Protein AF-A0A4U0Q7Z7-F1 (afdb_monomer)

Mean predicted aligned error: 2.82 Å

Organism: NCBI:txid2571148

Sequence (61 aa):
MIAVHQLQPGDYVTEQIDGRAMRLDIIAIVPQGRQVEVTFRSPLGLSRANYLATACMAAQR

Structure (mmCIF, N/CA/C/O backbone):
data_AF-A0A4U0Q7Z7-F1
#
_entry.id   AF-A0A4U0Q7Z7-F1
#
loop_
_atom_site.group_PDB
_atom_site.id
_atom_site.type_symbol
_atom_site.label_atom_id
_atom_site.label_alt_id
_atom_site.label_comp_id
_atom_site.label_asym_id
_atom_site.label_entity_id
_atom_site.label_seq_id
_atom_site.pdbx_PDB_ins_code
_atom_site.Cartn_x
_atom_site.Cartn_y
_atom_site.Cartn_z
_atom_site.occupancy
_atom_site.B_iso_or_equiv
_atom_site.auth_seq_id
_atom_site.auth_comp_id
_atom_site.auth_asym_id
_atom_site.auth_atom_id
_atom_site.pdbx_PDB_model_num
ATOM 1 N N . MET A 1 1 ? 6.393 12.128 5.470 1.00 84.62 1 MET A N 1
ATOM 2 C CA . MET A 1 1 ? 6.098 10.864 6.175 1.00 84.62 1 MET A CA 1
ATOM 3 C C . MET A 1 1 ? 4.614 10.848 6.494 1.00 84.62 1 MET A C 1
ATOM 5 O O . MET A 1 1 ? 4.147 11.812 7.086 1.00 84.62 1 MET A O 1
ATOM 9 N N . ILE A 1 2 ? 3.891 9.818 6.058 1.00 91.50 2 ILE A N 1
ATOM 10 C CA . ILE A 1 2 ? 2.446 9.617 6.258 1.00 91.50 2 ILE A CA 1
ATOM 11 C C . ILE A 1 2 ? 2.275 8.355 7.110 1.00 91.50 2 ILE A C 1
ATOM 13 O O . ILE A 1 2 ? 3.001 7.381 6.897 1.00 91.50 2 ILE A O 1
ATOM 17 N N . ALA A 1 3 ? 1.367 8.365 8.087 1.00 94.00 3 ALA A N 1
ATOM 18 C CA . ALA A 1 3 ? 1.087 7.166 8.874 1.00 94.00 3 ALA A CA 1
ATOM 19 C C . ALA A 1 3 ? 0.371 6.114 8.010 1.00 94.00 3 ALA A C 1
ATOM 21 O O . ALA A 1 3 ? -0.473 6.466 7.191 1.00 94.00 3 ALA A O 1
ATOM 22 N N . VAL A 1 4 ? 0.661 4.825 8.198 1.00 93.94 4 VAL A N 1
ATOM 23 C CA . VAL A 1 4 ? 0.154 3.759 7.313 1.00 93.94 4 VAL A CA 1
ATOM 24 C C . VAL A 1 4 ? -1.374 3.729 7.254 1.00 93.94 4 VAL A C 1
ATOM 26 O O . VAL A 1 4 ? -1.940 3.554 6.181 1.00 93.94 4 VAL A O 1
ATOM 29 N N . HIS A 1 5 ? -2.061 3.968 8.372 1.00 93.00 5 HIS A N 1
ATOM 30 C CA . HIS A 1 5 ? -3.529 4.027 8.395 1.00 93.00 5 HIS A CA 1
ATOM 31 C C . HIS A 1 5 ? -4.137 5.215 7.623 1.00 93.00 5 HIS A C 1
ATOM 33 O O . HIS A 1 5 ? -5.352 5.264 7.457 1.00 93.00 5 HIS A O 1
ATOM 39 N N . GLN A 1 6 ? -3.323 6.184 7.196 1.00 94.25 6 GLN A N 1
ATOM 40 C CA . GLN A 1 6 ? -3.746 7.361 6.427 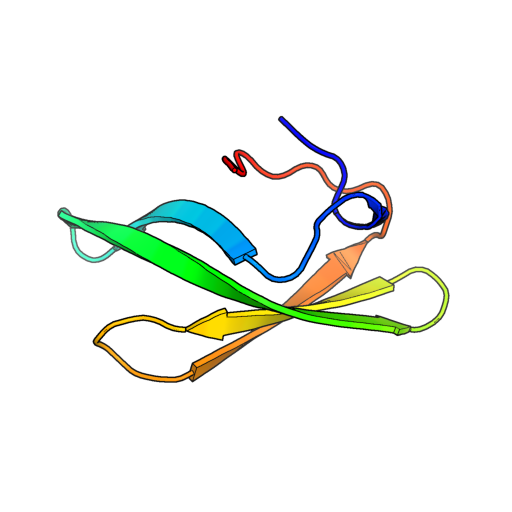1.00 94.25 6 GLN A CA 1
ATOM 41 C C . GLN A 1 6 ? -3.436 7.238 4.931 1.00 94.25 6 GLN A C 1
ATOM 43 O O . GLN A 1 6 ? -3.777 8.147 4.174 1.00 94.25 6 GLN A O 1
ATOM 48 N N . LEU A 1 7 ? -2.766 6.160 4.517 1.00 94.88 7 LEU A N 1
ATOM 49 C CA . LEU A 1 7 ? -2.481 5.894 3.112 1.00 94.88 7 LEU A CA 1
ATOM 50 C C . LEU A 1 7 ? -3.781 5.661 2.340 1.00 94.88 7 LEU A C 1
ATOM 52 O O . LEU A 1 7 ? -4.794 5.230 2.902 1.00 94.88 7 LEU A O 1
ATOM 56 N N . GLN A 1 8 ? -3.736 5.910 1.036 1.00 95.62 8 GLN A N 1
ATOM 57 C CA . GLN A 1 8 ? -4.845 5.674 0.121 1.00 95.62 8 GLN A CA 1
ATOM 58 C C . GLN A 1 8 ? -4.377 4.907 -1.121 1.00 95.62 8 GLN A C 1
ATOM 60 O O . GLN A 1 8 ? -3.235 5.069 -1.555 1.00 95.62 8 GLN A O 1
ATOM 65 N N . PRO A 1 9 ? -5.240 4.075 -1.735 1.00 96.50 9 PRO A N 1
ATOM 66 C CA . PRO A 1 9 ? -4.973 3.580 -3.077 1.00 96.50 9 PRO A CA 1
ATOM 67 C C . PRO A 1 9 ? -4.738 4.755 -4.035 1.00 96.50 9 PRO A C 1
ATOM 69 O O . PRO A 1 9 ? -5.533 5.693 -4.067 1.00 96.50 9 PRO A O 1
ATOM 72 N N . GLY A 1 10 ? -3.656 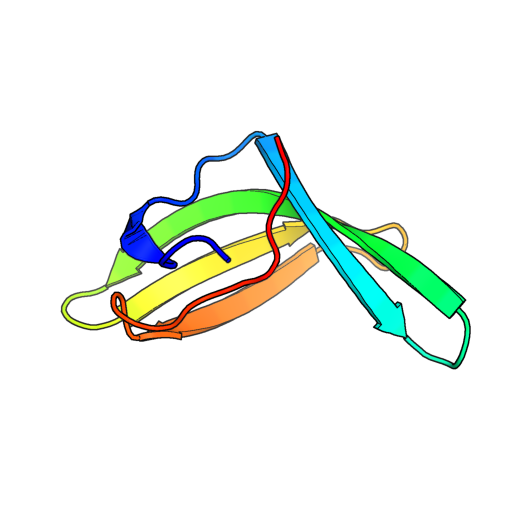4.699 -4.808 1.00 95.75 10 GLY A N 1
ATOM 73 C CA . GLY A 1 10 ? -3.188 5.800 -5.654 1.00 95.75 10 GLY A CA 1
ATOM 74 C C . GLY A 1 10 ? -1.940 6.499 -5.112 1.00 95.75 10 GLY A C 1
ATOM 75 O O . GLY A 1 10 ? -1.149 6.990 -5.917 1.00 95.75 10 GLY A O 1
ATOM 76 N N . ASP A 1 11 ? -1.710 6.456 -3.795 1.00 96.69 11 ASP A N 1
ATOM 77 C CA . ASP A 1 11 ? -0.432 6.869 -3.214 1.00 96.69 11 ASP A CA 1
ATOM 78 C C . ASP A 1 11 ? 0.703 5.971 -3.736 1.00 96.69 11 ASP A C 1
ATOM 80 O O . ASP A 1 11 ? 0.490 4.832 -4.166 1.00 96.69 11 ASP A O 1
ATOM 84 N N . TYR A 1 12 ? 1.941 6.447 -3.664 1.00 96.69 12 TYR A N 1
ATOM 85 C CA . TYR A 1 12 ? 3.114 5.651 -4.014 1.00 96.69 12 TYR A CA 1
ATOM 86 C C . TYR A 1 12 ? 4.297 5.933 -3.091 1.00 96.69 12 TYR A C 1
ATOM 88 O O . TYR A 1 12 ? 4.413 7.006 -2.502 1.00 96.69 12 TYR A O 1
ATOM 96 N N . VAL A 1 13 ? 5.210 4.971 -2.984 1.00 95.69 13 VAL A N 1
ATOM 97 C CA . VAL A 1 13 ? 6.517 5.154 -2.335 1.00 95.69 13 VAL A CA 1
ATOM 98 C C . VAL A 1 13 ? 7.629 4.955 -3.359 1.00 95.69 13 VAL A C 1
ATOM 100 O O . VAL A 1 13 ? 7.461 4.225 -4.336 1.00 95.69 13 VAL A O 1
ATOM 103 N N . THR A 1 14 ? 8.768 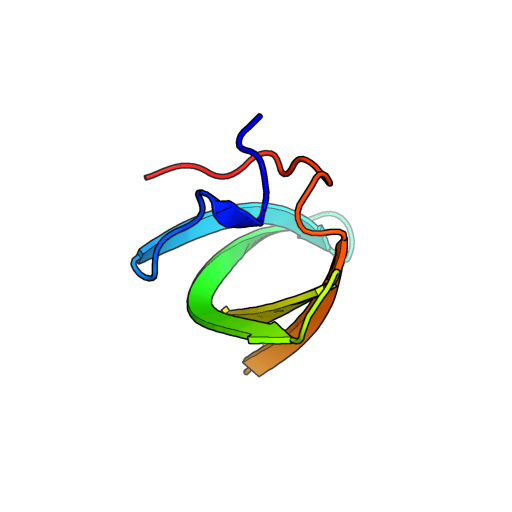5.614 -3.152 1.00 95.38 14 THR A N 1
ATOM 104 C CA . THR A 1 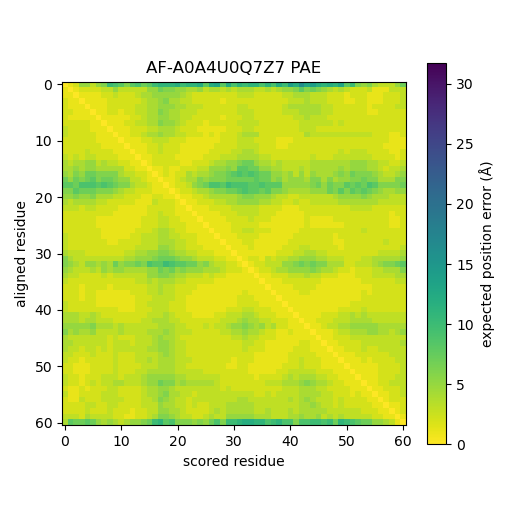14 ? 9.985 5.364 -3.936 1.00 95.38 14 THR A CA 1
ATOM 105 C C . THR A 1 14 ? 11.013 4.705 -3.034 1.00 95.38 14 THR A C 1
ATOM 107 O O . THR A 1 14 ? 11.437 5.310 -2.051 1.00 95.38 14 THR A O 1
ATOM 110 N N . GLU A 1 15 ? 11.425 3.489 -3.375 1.00 91.31 15 GLU A N 1
ATOM 111 C CA . GLU A 1 15 ? 12.432 2.740 -2.624 1.00 91.31 15 GLU A CA 1
ATOM 112 C C . GLU A 1 15 ? 13.648 2.416 -3.486 1.00 91.31 15 GLU A C 1
ATOM 114 O O . GLU A 1 15 ? 13.562 2.356 -4.710 1.00 91.31 15 GLU A O 1
ATOM 119 N N . GLN A 1 16 ? 14.800 2.223 -2.847 1.00 91.75 16 GLN A N 1
ATOM 120 C CA . GLN A 1 16 ? 16.001 1.736 -3.520 1.00 91.75 16 GLN A CA 1
ATOM 121 C C . GLN A 1 16 ? 15.997 0.211 -3.490 1.00 91.75 16 GLN A C 1
ATOM 123 O O . GLN A 1 16 ? 16.175 -0.388 -2.433 1.00 91.75 16 GLN A O 1
ATOM 128 N N . ILE A 1 17 ? 15.803 -0.408 -4.650 1.00 86.69 17 ILE A N 1
ATOM 129 C CA . ILE A 1 17 ? 15.796 -1.862 -4.823 1.00 86.69 17 ILE A CA 1
ATOM 130 C C . ILE A 1 17 ? 16.881 -2.196 -5.845 1.00 86.69 17 ILE A C 1
ATOM 132 O O . ILE A 1 17 ? 16.912 -1.623 -6.933 1.00 86.69 17 ILE A O 1
ATOM 136 N N . ASP A 1 18 ? 17.827 -3.054 -5.458 1.00 87.81 18 ASP A N 1
ATOM 137 C CA . ASP A 1 18 ? 19.003 -3.428 -6.261 1.00 87.81 18 ASP A CA 1
ATOM 138 C C . ASP A 1 18 ? 19.791 -2.221 -6.811 1.00 87.81 18 ASP A C 1
ATOM 140 O O . ASP A 1 18 ? 20.246 -2.195 -7.956 1.00 87.81 18 ASP A O 1
ATOM 144 N N . GLY A 1 19 ? 19.927 -1.176 -5.985 1.00 90.75 19 GLY A N 1
ATOM 145 C CA . GLY A 1 19 ? 20.642 0.056 -6.337 1.00 90.75 19 GLY A CA 1
ATOM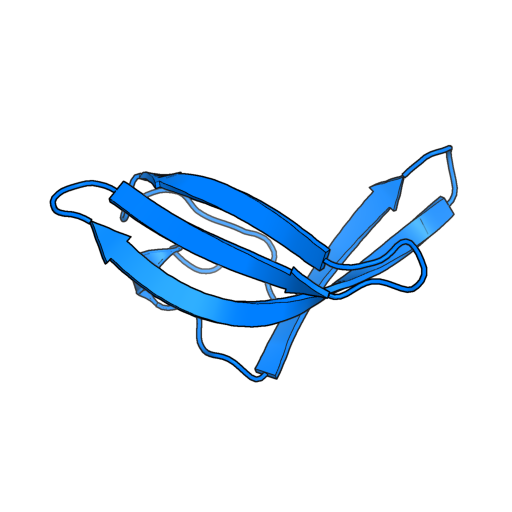 146 C C . GLY A 1 19 ? 19.902 0.967 -7.323 1.00 90.75 19 GLY A C 1
ATOM 147 O O . GLY A 1 19 ? 20.508 1.891 -7.868 1.00 90.75 19 GLY A O 1
ATOM 148 N N . ARG A 1 20 ? 18.612 0.717 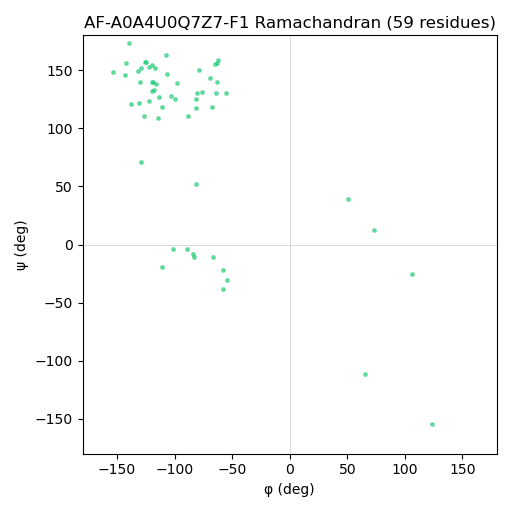-7.579 1.00 90.25 20 ARG A N 1
ATOM 149 C CA . ARG A 1 20 ? 17.761 1.555 -8.429 1.00 90.25 20 ARG A CA 1
ATOM 150 C C . ARG A 1 20 ? 16.575 2.095 -7.646 1.00 90.25 20 ARG A C 1
ATOM 152 O O . ARG A 1 20 ? 15.928 1.369 -6.895 1.00 90.25 20 ARG A O 1
ATOM 159 N N . ALA A 1 21 ? 16.237 3.358 -7.898 1.00 93.00 21 ALA A N 1
ATOM 160 C CA . ALA A 1 21 ? 14.989 3.932 -7.421 1.00 93.00 21 ALA A CA 1
ATOM 161 C C . ALA A 1 21 ? 13.818 3.262 -8.152 1.00 93.00 21 ALA A C 1
ATOM 163 O O . ALA A 1 21 ? 13.704 3.369 -9.374 1.00 93.00 21 ALA A O 1
ATOM 164 N N . MET A 1 22 ? 12.947 2.590 -7.409 1.00 93.94 22 MET A N 1
ATOM 165 C CA . MET A 1 22 ? 11.733 1.980 -7.924 1.00 93.94 22 MET A CA 1
ATOM 166 C C . MET A 1 22 ? 10.514 2.575 -7.232 1.00 93.94 22 MET A C 1
ATOM 168 O O . MET A 1 22 ? 10.446 2.671 -6.007 1.00 93.94 22 MET A O 1
ATOM 172 N N . ARG A 1 23 ? 9.530 2.954 -8.046 1.00 95.31 23 ARG A N 1
ATOM 173 C CA . ARG A 1 23 ? 8.210 3.364 -7.581 1.00 95.31 23 ARG A CA 1
ATOM 174 C C . ARG A 1 23 ? 7.363 2.130 -7.274 1.00 95.31 23 ARG A C 1
ATOM 176 O O . ARG A 1 23 ? 7.246 1.234 -8.111 1.00 95.31 23 ARG A O 1
ATOM 183 N N . LEU A 1 24 ? 6.758 2.119 -6.093 1.00 96.44 24 LEU A N 1
ATOM 184 C CA . LEU A 1 24 ? 5.785 1.131 -5.648 1.00 96.44 24 LEU A CA 1
ATOM 185 C C . LEU A 1 24 ? 4.438 1.839 -5.479 1.00 96.44 24 LEU A C 1
ATOM 187 O O . LEU A 1 24 ? 4.272 2.640 -4.559 1.00 96.44 24 LEU A O 1
ATOM 191 N N . ASP A 1 25 ? 3.488 1.565 -6.372 1.00 97.75 25 ASP A N 1
ATOM 192 C CA . ASP A 1 25 ? 2.132 2.108 -6.264 1.00 97.75 25 ASP A CA 1
ATOM 193 C C . ASP A 1 25 ? 1.359 1.343 -5.191 1.00 97.75 25 ASP A C 1
ATOM 195 O O . ASP A 1 25 ? 1.306 0.113 -5.227 1.00 97.75 25 ASP A O 1
ATOM 199 N N . ILE A 1 26 ? 0.700 2.046 -4.280 1.00 97.44 26 ILE A N 1
ATOM 200 C CA . ILE A 1 26 ? -0.231 1.447 -3.328 1.00 97.44 26 ILE A CA 1
ATOM 201 C C . ILE A 1 26 ? -1.569 1.264 -4.041 1.00 97.44 26 ILE A C 1
ATOM 203 O O . ILE A 1 26 ? -2.202 2.228 -4.468 1.00 97.44 26 ILE A O 1
ATOM 207 N N . ILE A 1 27 ? -2.007 0.014 -4.182 1.00 97.94 27 ILE A N 1
ATOM 208 C CA . ILE A 1 27 ? -3.237 -0.322 -4.918 1.00 97.94 27 ILE A CA 1
ATOM 209 C C . ILE A 1 27 ? -4.363 -0.828 -4.016 1.00 97.94 27 ILE A C 1
ATOM 211 O O . ILE A 1 27 ? -5.522 -0.807 -4.423 1.00 97.94 27 ILE A O 1
ATOM 215 N N . ALA A 1 28 ? -4.045 -1.282 -2.802 1.00 97.56 28 ALA A N 1
ATOM 216 C CA . ALA A 1 28 ? -5.038 -1.689 -1.815 1.00 97.56 28 ALA A CA 1
ATOM 217 C C . ALA A 1 28 ? -4.497 -1.537 -0.394 1.00 97.56 28 ALA A C 1
ATOM 219 O O . ALA A 1 28 ? -3.302 -1.710 -0.147 1.00 97.56 28 ALA A O 1
ATOM 220 N N . ILE A 1 29 ? -5.405 -1.233 0.532 1.00 96.94 29 ILE A N 1
ATOM 221 C CA . ILE A 1 29 ? -5.126 -1.045 1.954 1.00 96.94 29 ILE A CA 1
ATOM 222 C C . ILE A 1 29 ? -6.246 -1.730 2.724 1.00 96.94 29 ILE A C 1
ATOM 224 O O . ILE A 1 29 ? -7.417 -1.395 2.542 1.00 96.94 29 ILE A O 1
ATOM 228 N N . VAL A 1 30 ? -5.893 -2.695 3.569 1.00 97.31 30 VAL A N 1
ATOM 229 C CA . VAL A 1 30 ? -6.855 -3.504 4.320 1.00 97.31 30 VAL A CA 1
ATOM 230 C C . VAL A 1 30 ? -6.510 -3.444 5.810 1.00 97.31 30 VAL A C 1
ATOM 232 O O . VAL A 1 30 ? -5.486 -3.990 6.227 1.00 97.31 30 VAL A O 1
ATOM 235 N N . PRO A 1 31 ? -7.337 -2.791 6.645 1.00 95.00 31 PRO A N 1
ATOM 236 C CA . PRO A 1 31 ? -7.156 -2.806 8.092 1.00 95.00 31 PRO A CA 1
ATOM 237 C C . PRO A 1 31 ? -7.318 -4.221 8.668 1.00 95.00 31 PRO A C 1
ATOM 239 O O . PRO A 1 31 ? -8.312 -4.896 8.407 1.00 95.00 31 PRO A O 1
ATOM 242 N N . GLN A 1 32 ? -6.366 -4.651 9.495 1.00 94.50 32 GLN A N 1
ATOM 243 C CA . GLN A 1 32 ? -6.348 -5.940 10.194 1.00 94.50 32 GLN A CA 1
ATOM 244 C C . GLN A 1 32 ? -6.082 -5.714 11.693 1.00 94.50 32 GLN A C 1
ATOM 246 O O . GLN A 1 32 ? -5.004 -5.980 12.233 1.00 94.50 32 GLN A O 1
ATOM 251 N N . GLY A 1 33 ? -7.073 -5.157 12.393 1.00 91.19 33 GLY A N 1
ATOM 252 C CA . GLY A 1 33 ? -6.960 -4.827 13.816 1.00 91.19 33 GLY A CA 1
ATOM 253 C C . GLY A 1 33 ? -5.925 -3.727 14.075 1.00 91.19 33 GLY A C 1
ATOM 254 O O . GLY A 1 33 ? -6.144 -2.573 13.722 1.00 91.19 33 GLY A O 1
ATOM 255 N N . ARG A 1 34 ? -4.801 -4.073 14.720 1.00 93.25 34 ARG A N 1
ATOM 256 C CA . ARG A 1 34 ? -3.690 -3.128 14.981 1.00 93.25 34 ARG A CA 1
ATOM 257 C C . ARG A 1 34 ? -2.728 -2.983 13.800 1.00 93.25 34 ARG A C 1
ATOM 259 O O . ARG A 1 34 ? -1.860 -2.107 13.823 1.00 93.25 34 ARG A O 1
ATOM 266 N N . GLN A 1 35 ? -2.857 -3.856 12.808 1.00 96.88 35 GLN A N 1
ATOM 267 C CA . GLN A 1 35 ? -2.048 -3.847 11.604 1.00 96.88 35 GLN A CA 1
ATOM 268 C C . GLN A 1 35 ? -2.863 -3.378 10.404 1.00 96.88 35 GLN A C 1
ATOM 270 O O . GLN A 1 35 ? -4.092 -3.339 10.430 1.00 96.88 35 GLN A O 1
ATOM 275 N N . VAL A 1 36 ? -2.154 -2.999 9.354 1.00 97.25 36 VAL A N 1
ATOM 276 C CA . VAL A 1 36 ? -2.699 -2.634 8.056 1.00 97.25 36 VAL A CA 1
ATOM 277 C C . VAL A 1 36 ? -1.907 -3.408 7.014 1.00 97.25 36 VAL A C 1
ATOM 279 O O . VAL A 1 36 ? -0.681 -3.285 6.951 1.00 97.25 36 VAL A O 1
ATOM 282 N N . GLU A 1 37 ? -2.610 -4.206 6.218 1.00 97.94 37 GLU A N 1
ATOM 283 C CA . GLU A 1 37 ? -2.044 -4.849 5.039 1.00 97.94 37 GLU A CA 1
ATOM 284 C C . GLU A 1 37 ? -2.050 -3.841 3.891 1.00 97.94 37 GLU A C 1
ATOM 286 O O . GLU A 1 37 ? -3.092 -3.278 3.547 1.00 97.94 37 GLU A O 1
ATOM 291 N N . VAL A 1 38 ? -0.886 -3.610 3.295 1.00 97.75 38 VAL A N 1
ATOM 292 C CA . VAL A 1 38 ? -0.716 -2.737 2.136 1.00 97.75 38 VAL A CA 1
ATOM 293 C C . VAL A 1 38 ? -0.300 -3.596 0.951 1.00 97.75 38 VAL A C 1
ATOM 295 O O . VAL A 1 38 ? 0.665 -4.358 1.034 1.00 97.75 38 VAL A O 1
ATOM 298 N N . THR A 1 39 ? -1.035 -3.481 -0.155 1.00 98.12 39 THR A N 1
ATOM 299 C CA . THR A 1 39 ? -0.679 -4.115 -1.428 1.00 98.12 39 THR A CA 1
ATOM 300 C C . THR A 1 39 ? -0.026 -3.093 -2.344 1.00 98.12 39 THR A C 1
ATOM 302 O O . THR A 1 39 ? -0.621 -2.061 -2.665 1.00 98.12 39 THR A O 1
ATOM 305 N N . PHE A 1 40 ? 1.170 -3.430 -2.808 1.00 97.44 40 PHE A N 1
ATOM 306 C CA . PHE A 1 40 ? 1.968 -2.639 -3.726 1.00 97.44 40 PHE A CA 1
ATOM 307 C C . PHE A 1 40 ? 1.979 -3.259 -5.120 1.00 97.44 40 PHE A C 1
ATOM 309 O O . PHE A 1 40 ? 1.996 -4.484 -5.269 1.00 97.44 40 PHE A O 1
ATOM 316 N N . ARG A 1 41 ? 2.047 -2.410 -6.142 1.00 97.19 41 ARG A N 1
ATOM 317 C CA . ARG A 1 41 ? 2.304 -2.784 -7.531 1.00 97.19 41 ARG A CA 1
ATOM 318 C C . ARG A 1 41 ? 3.600 -2.142 -8.005 1.00 97.19 41 ARG A C 1
ATOM 320 O O . ARG A 1 41 ? 3.805 -0.943 -7.834 1.00 97.19 41 ARG A O 1
ATOM 327 N N . SER A 1 42 ? 4.443 -2.940 -8.643 1.00 94.81 42 SER A N 1
ATOM 328 C CA . SER A 1 42 ? 5.677 -2.503 -9.294 1.00 94.81 42 SER A CA 1
ATOM 329 C C . SER A 1 42 ? 5.864 -3.240 -10.628 1.00 94.81 42 SER A C 1
ATOM 331 O O . SER A 1 42 ? 5.113 -4.176 -10.922 1.00 94.81 42 SER A O 1
ATOM 333 N N . PRO A 1 43 ? 6.874 -2.878 -11.442 1.00 92.75 43 PRO A N 1
ATOM 334 C CA . PRO A 1 43 ? 7.230 -3.644 -12.638 1.00 92.75 43 PRO A CA 1
ATOM 335 C C . PRO A 1 43 ? 7.598 -5.110 -12.362 1.00 92.75 43 PRO A C 1
ATOM 337 O O . PRO A 1 43 ? 7.508 -5.934 -13.266 1.00 92.75 43 PRO A O 1
ATOM 340 N N . LEU A 1 44 ? 7.996 -5.445 -11.128 1.00 91.50 44 LEU A N 1
ATOM 341 C CA . LEU A 1 44 ? 8.328 -6.815 -10.719 1.00 91.50 44 LEU A CA 1
ATOM 342 C C . LEU A 1 44 ? 7.090 -7.638 -10.322 1.00 91.50 44 LEU A C 1
ATOM 344 O O . LEU A 1 44 ? 7.202 -8.840 -10.100 1.00 91.50 44 LEU A O 1
ATOM 348 N N . GLY A 1 45 ? 5.915 -7.008 -10.234 1.00 94.62 45 GLY A N 1
ATOM 349 C CA . GLY A 1 45 ? 4.654 -7.655 -9.890 1.00 94.62 45 GLY A CA 1
ATOM 350 C C . GLY A 1 45 ? 3.970 -7.027 -8.679 1.00 94.62 45 GLY A C 1
ATOM 351 O O . GLY A 1 45 ? 4.138 -5.844 -8.375 1.00 94.62 45 GLY A O 1
ATOM 352 N N . LEU A 1 46 ? 3.148 -7.831 -8.005 1.00 96.81 46 LEU A N 1
ATOM 353 C CA . LEU A 1 46 ? 2.438 -7.428 -6.796 1.00 96.81 46 LEU A CA 1
ATOM 354 C C . LEU A 1 46 ? 3.177 -7.917 -5.555 1.00 96.81 46 LEU A C 1
ATOM 356 O O . LEU A 1 46 ? 3.633 -9.057 -5.502 1.00 96.81 46 LEU A O 1
ATOM 360 N N . SER A 1 47 ? 3.232 -7.065 -4.540 1.00 95.62 47 SER A N 1
ATOM 361 C CA . SER A 1 47 ? 3.761 -7.393 -3.219 1.00 95.62 47 SER A CA 1
ATOM 362 C C . SER A 1 47 ? 2.759 -6.981 -2.148 1.00 95.62 47 SER A C 1
ATOM 364 O O . SER A 1 47 ? 1.968 -6.061 -2.352 1.00 95.62 47 SER A O 1
ATOM 366 N N . ARG A 1 48 ? 2.775 -7.666 -1.006 1.00 96.38 48 ARG A N 1
ATOM 367 C CA . ARG A 1 48 ? 1.954 -7.331 0.160 1.00 96.38 48 ARG A CA 1
ATOM 368 C C . ARG A 1 48 ? 2.831 -7.277 1.392 1.00 96.38 48 ARG A C 1
ATOM 370 O O . ARG A 1 48 ? 3.699 -8.131 1.564 1.00 96.38 48 ARG A O 1
ATOM 377 N N . ALA A 1 49 ? 2.574 -6.306 2.255 1.00 95.81 49 ALA A N 1
ATOM 378 C CA . ALA A 1 49 ? 3.249 -6.206 3.537 1.00 95.81 49 ALA A CA 1
ATOM 379 C C . ALA A 1 49 ? 2.297 -5.704 4.623 1.00 95.81 49 ALA A C 1
ATOM 381 O O . ALA A 1 49 ? 1.404 -4.897 4.371 1.00 95.81 49 ALA A O 1
ATOM 382 N N . ASN A 1 50 ? 2.511 -6.205 5.838 1.00 97.12 50 ASN A N 1
ATOM 383 C CA . ASN A 1 50 ? 1.740 -5.851 7.020 1.00 97.12 50 ASN A CA 1
ATOM 384 C C . ASN A 1 50 ? 2.545 -4.893 7.886 1.00 97.12 50 ASN A C 1
ATOM 386 O O . ASN A 1 50 ? 3.680 -5.186 8.263 1.00 97.12 50 ASN A O 1
ATOM 390 N N . TYR A 1 51 ? 1.937 -3.769 8.241 1.00 96.56 51 TYR A N 1
ATOM 391 C CA . TYR A 1 51 ? 2.559 -2.751 9.079 1.00 96.56 51 TYR A CA 1
ATOM 392 C C . TYR A 1 51 ? 1.681 -2.456 10.281 1.00 96.56 51 TYR A C 1
ATOM 394 O O . TYR A 1 51 ? 0.469 -2.644 10.239 1.00 96.56 51 TYR A O 1
ATOM 402 N N . LEU A 1 52 ? 2.274 -1.934 11.353 1.00 97.44 52 LEU A N 1
ATOM 403 C CA . LEU A 1 52 ? 1.481 -1.310 12.408 1.00 97.44 52 LEU A CA 1
ATOM 404 C C . LEU A 1 52 ? 0.747 -0.095 11.835 1.00 97.44 52 LEU A C 1
ATOM 406 O O . LEU A 1 52 ? 1.334 0.685 11.088 1.00 97.44 52 LEU A O 1
ATOM 410 N N . ALA A 1 53 ? -0.506 0.109 12.239 1.00 93.81 53 ALA A N 1
ATOM 411 C CA . ALA A 1 53 ? -1.303 1.257 11.802 1.00 93.81 53 ALA A CA 1
ATOM 412 C C . ALA A 1 53 ? -0.605 2.609 12.068 1.00 93.81 53 ALA A C 1
ATOM 414 O O . ALA A 1 53 ? -0.781 3.571 11.319 1.00 93.81 53 ALA A O 1
ATOM 415 N N . THR A 1 54 ? 0.205 2.673 13.126 1.00 95.00 54 THR A N 1
ATOM 416 C CA . THR A 1 54 ? 0.965 3.855 13.553 1.00 95.00 54 THR A CA 1
ATOM 417 C C . THR A 1 54 ? 2.355 3.970 12.925 1.00 95.00 54 THR A C 1
ATOM 419 O O . THR A 1 54 ? 3.036 4.962 13.173 1.00 95.00 54 THR A O 1
ATOM 422 N N . ALA A 1 55 ? 2.797 2.988 12.132 1.00 95.19 55 ALA A N 1
ATOM 423 C CA . ALA A 1 55 ? 4.044 3.104 11.383 1.00 95.19 55 ALA A CA 1
ATOM 424 C C . ALA A 1 55 ? 3.944 4.252 10.367 1.00 95.19 55 ALA A C 1
ATOM 426 O O . ALA A 1 55 ? 2.847 4.620 9.947 1.00 95.19 55 ALA A O 1
ATOM 427 N N . CYS A 1 56 ? 5.084 4.803 9.955 1.00 94.06 56 CYS A N 1
ATOM 428 C CA . CYS A 1 56 ? 5.141 5.898 8.991 1.00 94.06 56 CYS A CA 1
ATOM 429 C C . CYS A 1 56 ? 5.907 5.479 7.736 1.00 94.06 56 CYS A C 1
ATOM 431 O O . CYS A 1 56 ? 6.961 4.855 7.836 1.00 94.06 56 CYS A O 1
ATOM 433 N N . MET A 1 57 ? 5.416 5.893 6.569 1.00 93.88 57 MET A N 1
ATOM 434 C CA . MET A 1 57 ? 6.058 5.686 5.269 1.00 93.88 57 MET A CA 1
ATOM 435 C C . MET A 1 57 ? 6.314 7.014 4.559 1.00 93.88 57 MET A C 1
ATOM 437 O O . MET A 1 57 ? 5.5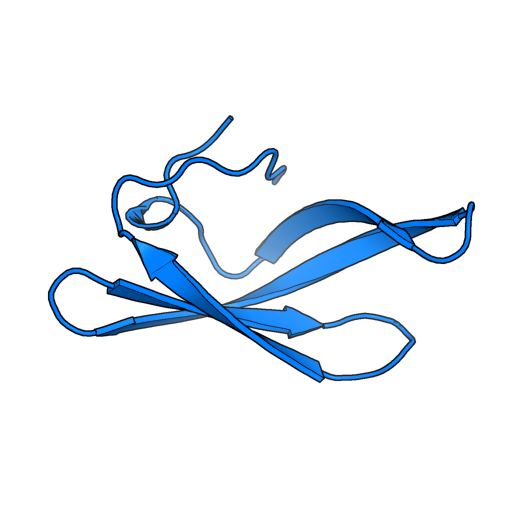89 7.997 4.745 1.00 93.88 57 MET A O 1
ATOM 441 N N . ALA A 1 58 ? 7.331 7.050 3.702 1.00 94.25 58 ALA A N 1
ATOM 442 C CA . ALA A 1 58 ? 7.625 8.189 2.834 1.00 94.25 58 ALA A CA 1
ATOM 443 C C . ALA A 1 58 ? 6.735 8.180 1.572 1.00 94.25 58 ALA A C 1
ATOM 445 O O . ALA A 1 58 ? 7.238 8.230 0.454 1.00 94.25 58 ALA A O 1
ATOM 446 N N . ALA A 1 59 ? 5.416 8.074 1.757 1.00 93.75 59 ALA A N 1
ATOM 447 C CA . ALA A 1 59 ? 4.459 8.038 0.656 1.00 93.75 59 ALA A CA 1
ATOM 448 C C . ALA A 1 59 ? 4.179 9.430 0.071 1.00 93.75 59 ALA A C 1
ATOM 450 O O . ALA A 1 59 ? 4.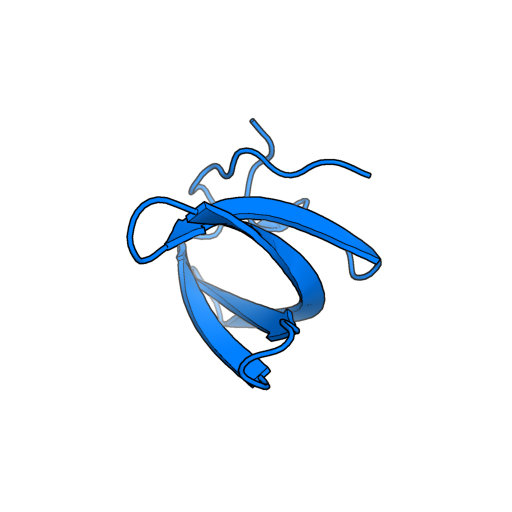255 10.448 0.770 1.00 93.75 59 ALA A O 1
ATOM 451 N N . GLN A 1 60 ? 3.864 9.443 -1.219 1.00 94.25 60 GLN A N 1
ATOM 452 C CA . GLN A 1 60 ? 3.533 10.597 -2.051 1.00 94.25 60 GLN A CA 1
ATOM 453 C C . GLN A 1 60 ? 2.177 10.360 -2.737 1.00 94.25 60 GLN A C 1
ATOM 455 O O . GLN A 1 60 ? 1.765 9.209 -2.876 1.00 94.25 60 GLN A O 1
ATOM 460 N N . ARG A 1 61 ? 1.503 11.443 -3.140 1.00 89.44 61 ARG A N 1
ATOM 461 C CA . ARG A 1 61 ? 0.204 11.428 -3.834 1.00 89.44 61 ARG A CA 1
ATOM 462 C C . ARG A 1 61 ? 0.379 11.722 -5.316 1.00 89.44 61 ARG A C 1
ATOM 464 O O . ARG A 1 61 ? 1.227 12.592 -5.618 1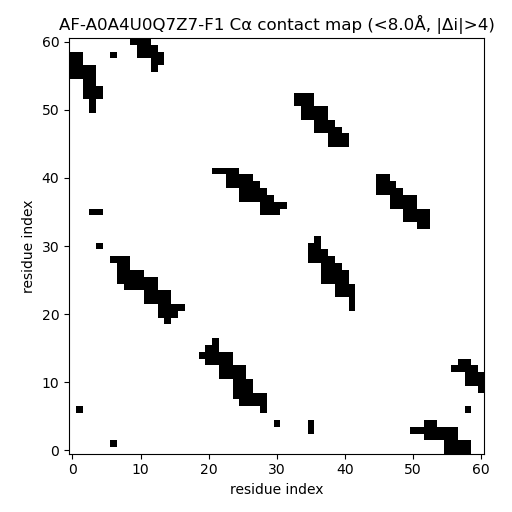.00 89.44 61 ARG A O 1
#

pLDDT: mean 94.59, std 2.85, range [84.62, 98.12]

Secondary structure (DSSP, 8-state):
-EEGGG--BTBEEEEEETTEEEEEEEEEEEEETTEEEEEEEETTEEEEEEEETT-EE--B-

Radius of gyration: 11.09 Å; Cα contacts (8 Å, |Δi|>4): 132; chains: 1; bounding box: 28×19×28 Å

Foldseek 3Di:
DAQLLPDDQQKWAWDQDPNDTWIWGFHDWDDDPQKIWTWTQTPVGIDIDIDGSRDDGPIDD

Nearest PDB structures (foldseek):
  8u4u-assembly4_H  TM=6.054E-01  e=1.069E+00  Homo sapiens
  2lq8-assembly1_A  TM=4.246E-01  e=4.807E-01  Thermotoga maritima
  6my0-assembly2_B  TM=5.249E-01  e=1.687E+00  Homo sapiens
  4rg2-assembly1_B  TM=5.416E-01  e=1.891E+00  Homo sapiens
  2xhc-assembly1_A  TM=4.372E-01  e=3.971E+00  Thermotoga maritima

Solvent-accessible surface area (backbone atoms only — not comparable to full-atom values): 3518 Å² total; per-residue (Å²): 113,41,41,52,72,73,65,53,65,72,24,31,33,74,44,78,56,97,90,35,84,40,65,34,36,28,69,42,76,45,83,55,87,71,29,30,38,38,31,34,40,40,99,92,45,77,48,74,50,77,40,49,36,83,40,72,39,71,57,45,120